Protein AF-X1MZG5-F1 (afdb_monomer_lite)

Foldseek 3Di:
DPLVCLLVCLLVVVDQEAEDEAQAAELQGWTKDFPSLQVNLVSCLVSVHAYYYDYDPVRYDDVHNHPVPPDFDWDDPCVVQDDPNHGPDDPPDDDTGGGIDIHHPVSHPDDDPPDPVVVPPD

Secondary structure (DSSP, 8-state):
--GGGHHHHHHTT--S-EEE--SEEETT--EEEETTHHHHHHHHHHTT--EEE---GGGEETT-SSGGGS--PBPPTHHHHEETTEE-S-TT-----BSEEEE-GGGS----TTSSGGGS--

Structure (mmCIF, N/CA/C/O backbone):
data_AF-X1MZG5-F1
#
_entry.id   AF-X1MZG5-F1
#
loop_
_atom_site.group_PDB
_atom_site.id
_atom_site.type_symbol
_atom_site.label_atom_id
_atom_site.label_alt_id
_atom_site.label_comp_id
_atom_site.label_asym_id
_atom_site.label_entity_id
_atom_site.label_seq_id
_atom_site.pdbx_PDB_ins_code
_atom_site.Cartn_x
_atom_site.Cartn_y
_atom_site.Cartn_z
_atom_site.occupancy
_atom_site.B_iso_or_equiv
_atom_site.auth_seq_id
_atom_site.auth_comp_id
_atom_site.auth_asym_id
_atom_site.auth_atom_id
_atom_site.pdbx_PDB_model_num
ATOM 1 N N . ILE A 1 1 ? -9.013 -12.569 -7.101 1.00 96.81 1 ILE A N 1
ATOM 2 C CA . ILE A 1 1 ? -9.368 -11.593 -8.162 1.00 96.81 1 ILE A CA 1
ATOM 3 C C . ILE A 1 1 ? -8.105 -10.832 -8.543 1.00 96.81 1 ILE A C 1
ATOM 5 O O . ILE A 1 1 ? -7.182 -10.855 -7.739 1.00 96.81 1 ILE A O 1
ATOM 9 N N . THR A 1 2 ? -8.013 -10.216 -9.723 1.00 98.31 2 THR A N 1
ATOM 10 C CA . THR A 1 2 ? -6.910 -9.270 -9.983 1.00 98.31 2 THR A CA 1
ATOM 11 C C . THR A 1 2 ? -7.179 -7.959 -9.247 1.00 98.31 2 THR A C 1
ATOM 13 O O . THR A 1 2 ? -8.335 -7.654 -8.947 1.00 98.31 2 THR A O 1
ATOM 16 N N . ASP A 1 3 ? -6.145 -7.161 -8.990 1.00 98.12 3 ASP A N 1
ATOM 17 C CA . ASP A 1 3 ? -6.280 -5.918 -8.215 1.00 98.12 3 ASP A CA 1
ATOM 18 C C . ASP A 1 3 ? -7.265 -4.934 -8.868 1.00 98.12 3 ASP A C 1
ATOM 20 O O . ASP A 1 3 ? -8.094 -4.319 -8.198 1.00 98.12 3 ASP A O 1
ATOM 24 N N . SER A 1 4 ? -7.271 -4.879 -10.204 1.00 98.06 4 SER A N 1
ATOM 25 C CA . SER A 1 4 ? -8.198 -4.060 -10.996 1.00 98.06 4 SER A CA 1
ATOM 26 C C . SER A 1 4 ? -9.675 -4.455 -10.860 1.00 98.06 4 SER A C 1
ATOM 28 O O . SER A 1 4 ? -10.552 -3.668 -11.212 1.00 98.06 4 SER A O 1
ATOM 30 N N . MET A 1 5 ? -9.980 -5.649 -10.342 1.00 98.69 5 MET A N 1
ATOM 31 C CA . MET A 1 5 ? -11.354 -6.109 -10.122 1.00 98.69 5 MET A CA 1
ATOM 32 C C . MET A 1 5 ? -11.901 -5.712 -8.748 1.00 98.69 5 MET A C 1
ATOM 34 O O . MET A 1 5 ? -13.106 -5.829 -8.538 1.00 98.69 5 MET A O 1
ATOM 38 N N . ALA A 1 6 ? -11.071 -5.242 -7.808 1.00 98.44 6 ALA A N 1
ATOM 39 C CA . ALA A 1 6 ? -11.528 -4.942 -6.448 1.00 98.44 6 ALA A CA 1
ATOM 40 C C . ALA A 1 6 ? -12.696 -3.938 -6.436 1.00 98.44 6 ALA A C 1
ATOM 42 O O . ALA A 1 6 ? -13.724 -4.185 -5.807 1.00 98.44 6 ALA A O 1
ATOM 43 N N . GLY A 1 7 ? -12.590 -2.855 -7.213 1.00 98.31 7 GLY A N 1
ATOM 44 C CA . GLY A 1 7 ? -13.653 -1.853 -7.337 1.00 98.31 7 GLY A CA 1
ATOM 45 C C . GLY A 1 7 ? -14.965 -2.403 -7.908 1.00 98.31 7 GLY A C 1
ATOM 46 O O . GLY A 1 7 ? -16.039 -1.977 -7.488 1.00 98.31 7 GLY A O 1
ATOM 47 N N . TYR A 1 8 ? -14.904 -3.390 -8.810 1.00 98.62 8 TYR A N 1
ATOM 48 C CA . TYR A 1 8 ? -16.095 -4.036 -9.372 1.00 98.62 8 TYR A CA 1
ATOM 49 C C . TYR A 1 8 ? -16.915 -4.766 -8.301 1.00 98.62 8 TYR A C 1
ATOM 51 O O . TYR A 1 8 ? -18.127 -4.591 -8.231 1.00 98.62 8 TYR A O 1
ATOM 59 N N . PHE A 1 9 ? -16.262 -5.550 -7.442 1.00 98.69 9 PHE A N 1
ATOM 60 C CA . PHE A 1 9 ? -16.955 -6.289 -6.383 1.00 98.69 9 PHE A CA 1
ATOM 61 C C . PHE A 1 9 ? -17.420 -5.370 -5.247 1.00 98.69 9 PHE A C 1
ATOM 63 O O . PHE A 1 9 ? -18.546 -5.509 -4.769 1.00 98.69 9 PHE A O 1
ATOM 70 N N . ILE A 1 10 ? -16.595 -4.388 -4.864 1.00 98.31 10 ILE A N 1
ATOM 71 C CA . ILE A 1 10 ? -16.945 -3.410 -3.823 1.00 98.31 10 ILE A CA 1
ATOM 72 C C . ILE A 1 10 ? -18.179 -2.592 -4.239 1.00 98.31 10 ILE A C 1
ATOM 74 O O . ILE A 1 10 ? -19.142 -2.514 -3.483 1.00 98.31 10 ILE A O 1
ATOM 78 N N . SER A 1 11 ? -18.199 -2.044 -5.458 1.00 98.12 11 SER A N 1
ATOM 79 C CA . SER A 1 11 ? -19.325 -1.221 -5.941 1.00 98.12 11 SER A CA 1
ATOM 80 C C . SER A 1 11 ? -20.643 -1.977 -6.111 1.00 98.12 11 SER A C 1
ATOM 82 O O . SER A 1 11 ? -21.711 -1.369 -6.133 1.00 98.12 11 SER A O 1
ATOM 84 N N . ARG A 1 12 ? -20.591 -3.308 -6.203 1.00 98.44 12 ARG A N 1
ATOM 85 C CA . ARG A 1 12 ? -21.777 -4.169 -6.277 1.00 98.44 12 ARG A CA 1
ATOM 86 C C . ARG A 1 12 ? -22.300 -4.604 -4.907 1.00 98.44 12 ARG A C 1
ATOM 88 O O . ARG A 1 12 ? -23.272 -5.350 -4.850 1.00 98.44 12 ARG A O 1
ATOM 95 N N . GLY A 1 13 ? -21.673 -4.151 -3.819 1.00 97.25 13 GLY A N 1
ATOM 96 C CA . GLY A 1 13 ? -22.023 -4.573 -2.463 1.00 97.25 13 GLY A CA 1
ATOM 97 C C . GLY A 1 13 ? -21.703 -6.045 -2.197 1.00 97.25 13 GLY A C 1
ATOM 98 O O . GLY A 1 13 ? -22.288 -6.645 -1.305 1.00 97.25 13 GLY A O 1
ATOM 99 N N . GLU A 1 14 ? -20.791 -6.639 -2.974 1.00 98.44 14 GLU A N 1
ATOM 100 C CA . GLU A 1 14 ? -20.345 -8.029 -2.796 1.00 98.44 14 GLU A CA 1
ATOM 101 C C . GLU A 1 14 ? -19.176 -8.132 -1.794 1.00 98.44 14 GLU A C 1
ATOM 103 O O . GLU A 1 14 ? -18.623 -9.210 -1.582 1.00 98.44 14 GLU A O 1
ATOM 108 N N . VAL A 1 15 ? -18.786 -7.007 -1.185 1.00 98.19 15 VAL A N 1
ATOM 109 C CA . VAL A 1 15 ? -17.732 -6.904 -0.173 1.00 98.19 15 VAL A CA 1
ATOM 110 C C . VAL A 1 15 ? -18.255 -6.097 1.010 1.00 98.19 15 VAL A C 1
ATOM 112 O O . VAL A 1 15 ? -18.602 -4.930 0.854 1.00 98.19 15 VAL A O 1
ATOM 115 N N . ASP A 1 16 ? -18.256 -6.698 2.200 1.00 97.44 16 ASP A N 1
ATOM 116 C CA . ASP A 1 16 ? -18.754 -6.047 3.419 1.00 97.44 16 ASP A CA 1
ATOM 117 C C . ASP A 1 16 ? -17.716 -5.141 4.096 1.00 97.44 16 ASP A C 1
ATOM 119 O O . ASP A 1 16 ? -18.074 -4.183 4.777 1.00 97.44 16 ASP A O 1
ATOM 123 N N . CYS A 1 17 ? -16.422 -5.455 3.967 1.00 96.69 17 CYS A N 1
ATOM 124 C CA . CYS A 1 17 ? -15.324 -4.659 4.518 1.00 96.69 17 CYS A CA 1
ATOM 125 C C . CYS A 1 17 ? -13.983 -4.993 3.851 1.00 96.69 17 CYS A C 1
ATOM 127 O O . CYS A 1 17 ? -13.822 -6.041 3.226 1.00 96.69 17 CYS A O 1
ATOM 129 N N . VAL A 1 18 ? -13.001 -4.110 4.035 1.00 97.50 18 VAL A N 1
ATOM 130 C CA . VAL A 1 18 ? -11.606 -4.316 3.634 1.00 97.50 18 VAL A CA 1
ATOM 131 C C . VAL A 1 18 ? -10.732 -4.401 4.882 1.00 97.50 18 VAL A C 1
ATOM 133 O O . VAL A 1 18 ? -10.806 -3.539 5.756 1.00 97.50 18 VAL A O 1
ATOM 136 N N . ILE A 1 19 ? -9.889 -5.431 4.966 1.00 97.50 19 ILE A N 1
ATOM 137 C CA . ILE A 1 19 ? -8.909 -5.608 6.043 1.00 97.50 19 ILE A CA 1
ATOM 138 C C . ILE A 1 19 ? -7.540 -5.827 5.405 1.00 97.50 19 ILE A C 1
ATOM 140 O O . ILE A 1 19 ? -7.383 -6.718 4.571 1.00 97.50 19 ILE A O 1
ATOM 144 N N . VAL A 1 20 ? -6.552 -5.034 5.812 1.00 97.88 20 VAL A N 1
ATOM 145 C CA . VAL A 1 20 ? -5.165 -5.128 5.340 1.00 97.88 20 VAL A CA 1
ATOM 146 C C . VAL A 1 20 ? -4.186 -5.209 6.510 1.00 97.88 20 VAL A C 1
ATOM 148 O O . VAL A 1 20 ? -4.533 -4.901 7.652 1.00 97.88 20 VAL A O 1
ATOM 151 N N . GLY A 1 21 ? -2.956 -5.630 6.218 1.00 97.00 21 GLY A N 1
ATOM 152 C CA . GLY A 1 21 ? -1.830 -5.515 7.142 1.00 97.00 21 GLY A CA 1
ATOM 153 C C . GLY A 1 21 ? -1.218 -4.111 7.160 1.00 97.00 21 GLY A C 1
ATOM 154 O O . GLY A 1 21 ? -1.772 -3.161 6.605 1.00 97.00 21 GLY A O 1
ATOM 155 N N . ALA A 1 22 ? -0.049 -4.003 7.786 1.00 97.62 22 ALA A N 1
ATOM 156 C CA . ALA A 1 22 ? 0.829 -2.846 7.672 1.00 97.62 22 ALA A CA 1
ATOM 157 C C . ALA A 1 22 ? 2.293 -3.273 7.789 1.00 97.62 22 ALA A C 1
ATOM 159 O O . ALA A 1 22 ? 2.627 -4.142 8.599 1.00 97.62 22 ALA A O 1
ATOM 160 N N . ASP A 1 23 ? 3.158 -2.591 7.047 1.00 98.00 23 ASP A N 1
ATOM 161 C CA . ASP A 1 23 ? 4.611 -2.704 7.168 1.00 98.00 23 ASP A CA 1
ATOM 162 C C . ASP A 1 23 ? 5.160 -1.678 8.165 1.00 98.00 23 ASP A C 1
ATOM 164 O O . ASP A 1 23 ? 6.088 -1.969 8.923 1.00 98.00 23 ASP A O 1
ATOM 168 N N . ARG A 1 24 ? 4.572 -0.473 8.200 1.00 98.19 24 ARG A N 1
ATOM 169 C CA . ARG A 1 24 ? 4.912 0.577 9.169 1.00 98.19 24 ARG A CA 1
ATOM 170 C C . ARG A 1 24 ? 3.756 1.545 9.373 1.00 98.19 24 ARG A C 1
ATOM 172 O O . ARG A 1 24 ? 3.115 1.949 8.409 1.00 98.19 24 ARG A O 1
ATOM 179 N N . ILE A 1 25 ? 3.531 1.973 10.612 1.00 98.00 25 ILE A N 1
ATOM 180 C CA . ILE A 1 25 ? 2.523 2.988 10.949 1.00 98.00 25 ILE A CA 1
ATOM 181 C C . ILE A 1 25 ? 3.219 4.159 11.645 1.00 98.00 25 ILE A C 1
ATOM 183 O O . ILE A 1 25 ? 3.850 3.960 12.679 1.00 98.00 25 ILE A O 1
ATOM 187 N N . ALA A 1 26 ? 3.121 5.368 11.090 1.00 98.12 26 ALA A N 1
ATOM 188 C CA . ALA A 1 26 ? 3.685 6.576 11.696 1.00 98.12 26 ALA A CA 1
ATOM 189 C C . ALA A 1 26 ? 2.844 7.064 12.892 1.00 98.12 26 ALA A C 1
ATOM 191 O O . ALA A 1 26 ? 1.692 6.662 13.070 1.00 98.12 26 ALA A O 1
ATOM 192 N N . ALA A 1 27 ? 3.384 7.985 13.695 1.00 96.94 27 ALA A N 1
ATOM 193 C CA . ALA A 1 27 ? 2.726 8.500 14.899 1.00 96.94 27 ALA A CA 1
ATOM 194 C C . ALA A 1 27 ? 1.354 9.153 14.638 1.00 96.94 27 ALA A C 1
ATOM 196 O O . ALA A 1 27 ? 0.476 9.112 15.500 1.00 96.94 27 ALA A O 1
ATOM 197 N N . ASN A 1 28 ? 1.142 9.742 13.456 1.00 95.69 28 ASN A N 1
ATOM 198 C CA . ASN A 1 28 ? -0.148 10.317 13.067 1.00 95.69 28 ASN A CA 1
ATOM 199 C C . ASN A 1 28 ? -1.175 9.273 12.579 1.00 95.69 28 ASN A C 1
ATOM 201 O O . ASN A 1 28 ? -2.334 9.632 12.381 1.00 95.69 28 ASN A O 1
ATOM 205 N N . GLY A 1 29 ? -0.780 8.007 12.409 1.00 95.38 29 GLY A N 1
ATOM 206 C CA . GLY A 1 29 ? -1.621 6.920 11.900 1.00 95.38 29 GLY A CA 1
ATOM 207 C C . GLY A 1 29 ? -1.534 6.683 10.388 1.00 95.38 29 GLY A C 1
ATOM 208 O O . GLY A 1 29 ? -2.228 5.795 9.881 1.00 95.38 29 GLY A O 1
ATOM 209 N N . ASP A 1 30 ? -0.700 7.432 9.660 1.00 97.69 30 ASP A N 1
ATOM 210 C CA . ASP A 1 30 ? -0.388 7.104 8.267 1.00 97.69 30 ASP A CA 1
ATOM 211 C C . ASP A 1 30 ? 0.231 5.707 8.211 1.00 97.69 30 ASP A C 1
ATOM 213 O O . ASP A 1 30 ? 1.193 5.407 8.922 1.00 97.69 30 ASP A O 1
ATOM 217 N N . THR A 1 31 ? -0.338 4.848 7.374 1.00 98.12 31 THR A N 1
ATOM 218 C CA . THR A 1 31 ? 0.073 3.450 7.262 1.00 98.12 31 THR A CA 1
ATOM 219 C C . THR A 1 31 ? 0.756 3.219 5.929 1.00 98.12 31 THR A C 1
ATOM 221 O O . THR A 1 31 ? 0.143 3.408 4.882 1.00 98.12 31 THR A O 1
ATOM 224 N N . ALA A 1 32 ? 2.007 2.775 5.977 1.00 98.44 32 ALA A N 1
ATOM 225 C CA . ALA A 1 32 ? 2.675 2.164 4.844 1.00 98.44 32 ALA A CA 1
ATOM 226 C C . ALA A 1 32 ? 2.332 0.672 4.784 1.00 98.44 32 ALA A C 1
ATOM 228 O O . ALA A 1 32 ? 2.502 -0.053 5.770 1.00 98.44 32 ALA A O 1
ATOM 229 N N . ASN A 1 33 ? 1.858 0.221 3.627 1.00 98.38 33 ASN A N 1
ATOM 230 C CA . ASN A 1 33 ? 1.579 -1.185 3.340 1.00 98.38 33 ASN A CA 1
ATOM 231 C C . ASN A 1 33 ? 1.801 -1.461 1.846 1.00 98.38 33 ASN A C 1
ATOM 233 O O . ASN A 1 33 ? 2.056 -0.535 1.072 1.00 98.38 33 ASN A O 1
ATOM 237 N N . LYS A 1 34 ? 1.744 -2.735 1.440 1.00 98.56 34 LYS A N 1
ATOM 238 C CA . LYS A 1 34 ? 1.909 -3.173 0.043 1.00 98.56 34 LYS A CA 1
ATOM 239 C C . LYS A 1 34 ? 1.148 -2.269 -0.943 1.00 98.56 34 LYS A C 1
ATOM 241 O O . LYS A 1 34 ? -0.014 -1.935 -0.700 1.00 98.56 34 LYS A O 1
ATOM 246 N N . ILE A 1 35 ? 1.812 -1.900 -2.044 1.00 98.62 35 ILE A N 1
ATOM 247 C CA . ILE A 1 35 ? 1.251 -1.060 -3.116 1.00 98.62 35 ILE A CA 1
ATOM 248 C C . ILE A 1 35 ? -0.141 -1.559 -3.546 1.00 98.62 35 ILE A C 1
ATOM 250 O O . ILE A 1 35 ? -0.355 -2.758 -3.708 1.00 98.62 35 ILE A O 1
ATOM 254 N N . GLY A 1 36 ? -1.092 -0.634 -3.681 1.00 98.31 36 GLY A N 1
ATOM 255 C CA . GLY A 1 36 ? -2.514 -0.900 -3.915 1.00 98.31 36 GLY 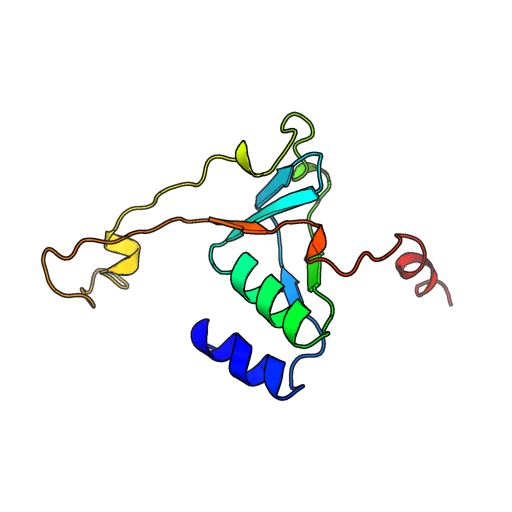A CA 1
ATOM 256 C C . GLY A 1 36 ? -3.389 -0.744 -2.664 1.00 98.31 36 GLY A C 1
ATOM 257 O O . GLY A 1 36 ? -4.611 -0.631 -2.783 1.00 98.31 36 GLY A O 1
ATOM 258 N N . THR A 1 37 ? -2.796 -0.671 -1.468 1.00 98.31 37 THR A N 1
ATOM 259 C CA . THR A 1 37 ? -3.542 -0.492 -0.212 1.00 98.31 37 THR A CA 1
ATOM 260 C C . THR A 1 37 ? -4.282 0.840 -0.179 1.00 98.31 37 THR A C 1
ATOM 262 O O . THR A 1 37 ? -5.473 0.867 0.139 1.00 98.31 37 THR A O 1
ATOM 265 N N . TYR A 1 38 ? -3.624 1.930 -0.578 1.00 98.19 38 TYR A N 1
ATOM 266 C CA . TYR A 1 38 ? -4.264 3.240 -0.681 1.00 98.19 38 TYR A CA 1
ATOM 267 C C . TYR A 1 38 ? -5.449 3.220 -1.654 1.00 98.19 38 TYR A C 1
ATOM 269 O O . TYR A 1 38 ? -6.513 3.762 -1.352 1.00 98.19 38 TYR A O 1
ATOM 277 N N . THR A 1 39 ? -5.312 2.537 -2.796 1.00 98.12 39 THR A N 1
ATOM 278 C CA . THR A 1 39 ? -6.402 2.377 -3.770 1.00 98.12 39 THR A CA 1
ATOM 279 C C . THR A 1 39 ? -7.599 1.654 -3.158 1.00 98.12 39 THR A C 1
ATOM 281 O O . THR A 1 39 ? -8.729 2.121 -3.302 1.00 98.12 39 THR A O 1
ATOM 284 N N . LEU A 1 40 ? -7.373 0.558 -2.427 1.00 98.19 40 LEU A N 1
ATOM 285 C CA . LEU A 1 40 ? -8.441 -0.152 -1.718 1.00 98.19 40 LEU A CA 1
ATOM 286 C C . LEU A 1 40 ? -9.103 0.723 -0.649 1.00 98.19 40 LEU A C 1
ATOM 288 O O . LEU A 1 40 ? -10.323 0.683 -0.506 1.00 98.19 40 LEU A O 1
ATOM 292 N N . ALA A 1 41 ? -8.328 1.537 0.068 1.00 97.44 41 ALA A N 1
ATOM 293 C CA . ALA A 1 41 ? -8.853 2.457 1.071 1.00 97.44 41 ALA A CA 1
ATOM 294 C C . ALA A 1 41 ? -9.768 3.521 0.444 1.00 97.44 41 ALA A C 1
ATOM 296 O O . ALA A 1 41 ? -10.859 3.783 0.953 1.00 97.44 41 ALA A O 1
ATOM 297 N N . VAL A 1 42 ? -9.363 4.095 -0.693 1.00 97.25 42 VAL A N 1
ATOM 298 C CA . VAL A 1 42 ? -10.187 5.045 -1.457 1.00 97.25 42 VAL A CA 1
ATOM 299 C C . VAL A 1 42 ? -11.476 4.381 -1.944 1.00 97.25 42 VAL A C 1
ATOM 301 O O . VAL A 1 42 ? -12.552 4.939 -1.744 1.00 97.25 42 VAL A O 1
ATOM 304 N N . LEU A 1 43 ? -11.392 3.176 -2.518 1.00 97.44 43 LEU A N 1
ATOM 305 C CA . LEU A 1 43 ? -12.567 2.433 -2.987 1.00 97.44 43 LEU A CA 1
ATOM 306 C C . LEU A 1 43 ? -13.529 2.089 -1.844 1.00 97.44 43 LEU A C 1
ATOM 308 O O . LEU A 1 43 ? -14.740 2.233 -2.006 1.00 97.44 43 LEU A O 1
ATOM 312 N N . ALA A 1 44 ? -13.005 1.663 -0.694 1.00 96.44 44 ALA A N 1
ATOM 313 C CA . ALA A 1 44 ? -13.807 1.351 0.483 1.00 96.44 44 ALA A CA 1
ATOM 314 C C . ALA A 1 44 ? -14.568 2.586 0.981 1.00 96.44 44 ALA A C 1
ATOM 316 O O . ALA A 1 44 ? -15.781 2.527 1.178 1.00 96.44 44 ALA A O 1
ATOM 317 N N . LYS A 1 45 ? -13.870 3.723 1.100 1.00 95.88 45 LYS A N 1
ATOM 318 C CA . LYS A 1 45 ? -14.465 5.000 1.507 1.00 95.88 45 LYS A CA 1
ATOM 319 C C . LYS A 1 45 ? -15.544 5.473 0.535 1.00 95.88 45 LYS A C 1
ATOM 321 O O . LYS A 1 45 ? -16.608 5.885 0.986 1.00 95.88 45 LYS A O 1
ATOM 326 N N . GLU A 1 46 ? -15.280 5.403 -0.767 1.00 96.38 46 GLU A N 1
ATOM 327 C CA . GLU A 1 46 ? -16.228 5.833 -1.803 1.00 96.38 46 GLU A CA 1
ATOM 328 C C . GLU A 1 46 ? -17.521 5.008 -1.779 1.00 96.38 46 GLU A C 1
ATOM 330 O O . GLU A 1 46 ? -18.606 5.538 -1.989 1.00 96.38 46 GLU A O 1
ATOM 335 N N . ASN A 1 47 ? -17.422 3.716 -1.460 1.00 96.44 47 ASN A N 1
ATOM 336 C CA . ASN A 1 47 ? -18.571 2.809 -1.410 1.00 96.44 47 ASN A CA 1
ATOM 337 C C . ASN A 1 47 ? -19.137 2.627 0.009 1.00 96.44 47 ASN A C 1
ATOM 339 O O . ASN A 1 47 ? -20.005 1.784 0.223 1.00 96.44 47 ASN A O 1
ATOM 343 N N . GLY A 1 48 ? -18.661 3.410 0.983 1.00 94.94 48 GLY A N 1
ATOM 344 C CA . GLY A 1 48 ? -19.184 3.420 2.349 1.00 94.94 48 GLY A CA 1
ATOM 345 C C . GLY A 1 48 ? -18.983 2.119 3.132 1.00 94.94 48 GLY A C 1
ATOM 346 O O . GLY A 1 48 ? -19.743 1.869 4.068 1.00 94.94 48 GLY A O 1
ATOM 347 N N . ILE A 1 49 ? -17.988 1.298 2.774 1.00 95.56 49 ILE A N 1
ATOM 348 C CA . ILE A 1 49 ? -17.666 0.068 3.510 1.00 95.56 49 ILE A CA 1
ATOM 349 C C . ILE A 1 49 ? -16.482 0.283 4.467 1.00 95.56 49 ILE A C 1
ATOM 351 O O . ILE A 1 49 ? -15.556 1.041 4.159 1.00 95.56 49 ILE A O 1
ATOM 355 N N . PRO A 1 50 ? -16.455 -0.386 5.634 1.00 95.94 50 PRO A N 1
ATOM 356 C CA . PRO A 1 50 ? -15.355 -0.262 6.580 1.00 95.94 50 PRO A CA 1
ATOM 357 C C . PRO A 1 50 ? -14.002 -0.690 5.999 1.00 95.94 50 PRO A C 1
ATOM 359 O O . PRO A 1 50 ? -13.891 -1.740 5.364 1.00 95.94 50 PRO A O 1
ATOM 362 N N . PHE A 1 51 ? -12.961 0.089 6.299 1.00 96.19 51 PHE A N 1
ATOM 363 C CA . PHE A 1 51 ? -11.563 -0.231 6.010 1.00 96.19 51 PHE A CA 1
ATOM 364 C C . PHE A 1 51 ? -10.767 -0.333 7.314 1.00 96.19 51 PHE A C 1
ATOM 366 O O . PHE A 1 51 ? -10.771 0.608 8.116 1.00 96.19 51 PHE A O 1
ATOM 373 N N . TYR A 1 52 ? -10.067 -1.450 7.505 1.00 96.06 52 TYR A N 1
ATOM 374 C CA . TYR A 1 52 ? -9.300 -1.756 8.709 1.00 96.06 52 TYR A CA 1
ATOM 375 C C . TYR A 1 52 ? -7.837 -2.062 8.401 1.00 96.06 52 TYR A C 1
ATOM 377 O O . TYR A 1 52 ? -7.524 -2.837 7.500 1.00 96.06 52 TYR A O 1
ATOM 385 N N . VAL A 1 53 ? -6.957 -1.527 9.245 1.00 96.31 53 VAL A N 1
ATOM 386 C CA . VAL A 1 53 ? -5.543 -1.903 9.315 1.00 96.31 53 VAL A CA 1
ATOM 387 C C . VAL A 1 53 ? -5.345 -2.786 10.544 1.00 96.31 53 VAL A C 1
ATOM 389 O O . VAL A 1 53 ? -5.603 -2.354 11.669 1.00 96.31 53 VAL A O 1
ATOM 392 N N . ALA A 1 54 ? -4.893 -4.020 10.338 1.00 96.06 54 ALA A N 1
ATOM 393 C CA . ALA A 1 54 ? -4.574 -4.969 11.396 1.00 96.06 54 ALA A CA 1
ATOM 394 C C . ALA A 1 54 ? -3.054 -5.165 11.476 1.00 96.06 54 ALA A C 1
ATOM 396 O O . ALA A 1 54 ? -2.449 -5.768 10.593 1.00 96.06 54 ALA A O 1
ATOM 397 N N . ALA A 1 55 ? -2.433 -4.664 12.544 1.00 95.31 55 ALA A N 1
ATOM 398 C CA . ALA A 1 55 ? -0.987 -4.736 12.735 1.00 95.31 55 ALA A CA 1
ATOM 399 C C . ALA A 1 55 ? -0.618 -4.873 14.222 1.00 95.31 55 ALA A C 1
ATOM 401 O O . ALA A 1 55 ? -1.345 -4.360 15.080 1.00 95.31 55 ALA A O 1
ATOM 402 N N . PRO A 1 56 ? 0.497 -5.549 14.560 1.00 95.50 56 PRO A N 1
ATOM 403 C CA . PRO A 1 56 ? 1.006 -5.565 15.925 1.00 95.50 56 PRO A CA 1
ATOM 404 C C . PRO A 1 56 ? 1.520 -4.176 16.327 1.00 95.50 56 PRO A C 1
ATOM 406 O O . PRO A 1 56 ? 1.950 -3.382 15.491 1.00 95.50 56 PRO A O 1
ATOM 409 N N . THR A 1 57 ? 1.546 -3.885 17.628 1.00 95.38 57 THR A N 1
ATOM 410 C CA . THR A 1 57 ? 2.049 -2.597 18.147 1.00 95.38 57 THR A CA 1
ATOM 411 C C . THR A 1 57 ? 3.508 -2.334 17.778 1.00 95.38 57 THR A C 1
ATOM 413 O O . THR A 1 57 ? 3.907 -1.183 17.664 1.00 95.38 57 THR A O 1
ATOM 416 N N . THR A 1 58 ? 4.290 -3.387 17.532 1.00 96.81 58 THR A N 1
ATOM 417 C CA . THR A 1 58 ? 5.679 -3.308 17.058 1.00 96.81 58 THR A CA 1
ATOM 418 C C . THR A 1 58 ? 5.818 -2.720 15.653 1.00 96.81 58 THR A C 1
ATOM 420 O O . THR A 1 58 ? 6.908 -2.300 15.289 1.00 96.81 58 THR A O 1
ATOM 423 N N . THR A 1 59 ? 4.742 -2.688 14.862 1.00 97.25 59 THR A N 1
ATOM 424 C CA . THR A 1 59 ? 4.707 -2.050 13.534 1.00 97.25 59 THR A CA 1
ATOM 425 C C . THR A 1 59 ? 4.560 -0.524 13.630 1.00 97.25 59 THR A C 1
ATOM 427 O O . THR A 1 59 ? 4.771 0.188 12.646 1.00 97.25 59 THR A O 1
ATOM 430 N N . ILE A 1 60 ? 4.199 0.003 14.806 1.00 97.44 60 ILE A N 1
ATOM 431 C CA . ILE A 1 60 ? 4.038 1.440 15.030 1.00 97.44 60 ILE A CA 1
ATOM 432 C C . ILE A 1 60 ? 5.409 2.067 15.295 1.00 97.44 60 ILE A C 1
ATOM 434 O O . ILE A 1 60 ? 6.072 1.762 16.285 1.00 97.44 60 ILE A O 1
ATOM 438 N N . ASP A 1 61 ? 5.801 2.992 14.426 1.00 97.44 61 ASP A N 1
ATOM 439 C CA . ASP A 1 61 ? 7.028 3.769 14.518 1.00 97.44 61 ASP A CA 1
ATOM 440 C C . ASP A 1 61 ? 6.702 5.191 14.990 1.00 97.44 61 ASP A C 1
ATOM 442 O O . ASP A 1 61 ? 6.406 6.096 14.207 1.00 97.44 61 ASP A O 1
ATOM 446 N N . LEU A 1 62 ? 6.751 5.387 16.310 1.00 96.81 62 LEU A N 1
ATOM 447 C CA . LEU A 1 62 ? 6.472 6.680 16.942 1.00 96.81 62 LEU A CA 1
ATOM 448 C C . LEU A 1 62 ? 7.575 7.726 16.706 1.00 96.81 62 LEU A C 1
ATOM 450 O O . LEU A 1 62 ? 7.401 8.881 17.092 1.00 96.81 62 LEU A O 1
ATOM 454 N N . THR A 1 63 ? 8.704 7.346 16.098 1.00 98.12 63 THR A N 1
ATOM 455 C CA . THR A 1 63 ? 9.779 8.293 15.764 1.00 98.12 63 THR A CA 1
ATOM 456 C C . THR A 1 63 ? 9.473 9.091 14.496 1.00 98.12 63 THR A C 1
ATOM 458 O O . THR A 1 63 ? 10.034 10.169 14.293 1.00 98.12 63 THR A O 1
ATOM 461 N N . LEU A 1 64 ? 8.544 8.599 13.669 1.00 97.81 64 LEU A N 1
ATOM 462 C CA . LEU A 1 64 ? 8.074 9.261 12.458 1.00 97.81 64 LEU A CA 1
ATOM 463 C C . LEU A 1 64 ? 6.787 10.029 12.759 1.00 97.81 64 LEU A C 1
ATOM 465 O O . LEU A 1 64 ? 5.778 9.453 13.161 1.00 97.81 64 LEU A O 1
ATOM 469 N N . ALA A 1 65 ? 6.801 11.338 12.528 1.00 97.38 65 ALA A N 1
ATOM 470 C CA . ALA A 1 65 ? 5.641 12.200 12.719 1.00 97.38 65 ALA A CA 1
ATOM 471 C C . ALA A 1 65 ? 4.541 11.946 11.675 1.00 97.38 65 ALA A C 1
ATOM 473 O O . ALA A 1 65 ? 3.365 12.142 11.975 1.00 97.38 65 ALA A O 1
ATOM 474 N N . SER A 1 66 ? 4.905 11.527 10.457 1.00 97.88 66 SER A N 1
ATOM 475 C CA . SER A 1 66 ? 3.949 11.243 9.379 1.00 97.88 66 SER A CA 1
ATOM 476 C C . SER A 1 66 ? 4.465 10.218 8.372 1.00 97.88 66 SER A C 1
ATOM 478 O O . SER A 1 66 ? 5.666 9.947 8.300 1.00 97.88 66 SER A O 1
ATOM 480 N N . GLY A 1 67 ? 3.559 9.701 7.540 1.00 96.88 67 GLY A N 1
ATOM 481 C CA . GLY A 1 67 ? 3.868 8.769 6.458 1.00 96.88 67 GLY A CA 1
ATOM 482 C C . GLY A 1 67 ? 4.792 9.352 5.390 1.00 96.88 67 GLY A C 1
ATOM 483 O O . GLY A 1 67 ? 5.506 8.603 4.737 1.00 96.88 67 GLY A O 1
ATOM 484 N N . ALA A 1 68 ? 4.873 10.683 5.270 1.00 97.38 68 ALA A N 1
ATOM 485 C CA . ALA A 1 68 ? 5.811 11.356 4.368 1.00 97.38 68 ALA A CA 1
ATOM 486 C C . ALA A 1 68 ? 7.290 11.082 4.704 1.00 97.38 68 ALA A C 1
ATOM 488 O O . ALA A 1 68 ? 8.163 11.296 3.868 1.00 97.38 68 ALA A O 1
ATOM 489 N N . GLN A 1 69 ? 7.579 10.627 5.926 1.00 98.19 69 GLN A N 1
ATOM 490 C CA . GLN A 1 69 ? 8.928 10.263 6.361 1.00 98.19 69 GLN A CA 1
ATOM 491 C C . GLN A 1 69 ? 9.226 8.768 6.187 1.00 98.19 69 GLN A C 1
ATOM 493 O O . GLN A 1 69 ? 10.354 8.348 6.438 1.00 98.19 69 GLN A O 1
ATOM 498 N N . ILE A 1 70 ? 8.240 7.959 5.783 1.00 97.69 70 ILE A N 1
ATOM 499 C CA . ILE A 1 70 ? 8.443 6.534 5.524 1.00 97.69 70 ILE A CA 1
ATOM 500 C C . ILE A 1 70 ? 9.065 6.391 4.126 1.00 97.69 70 ILE A C 1
ATOM 502 O O . ILE A 1 70 ? 8.427 6.760 3.138 1.00 97.69 70 ILE A O 1
ATOM 506 N N . PRO A 1 71 ? 10.298 5.864 4.002 1.00 96.69 71 PRO A N 1
ATOM 507 C CA . PRO A 1 71 ? 10.906 5.646 2.698 1.00 96.69 71 PRO A CA 1
ATOM 508 C C . PRO A 1 71 ? 10.168 4.533 1.949 1.00 96.69 71 PRO A C 1
ATOM 510 O O . PRO A 1 71 ? 9.964 3.443 2.484 1.00 96.69 71 PRO A O 1
ATOM 513 N N . ILE A 1 72 ? 9.800 4.797 0.695 1.00 97.69 72 ILE A N 1
ATOM 514 C CA . ILE A 1 72 ? 9.164 3.806 -0.175 1.00 97.69 72 ILE A CA 1
ATOM 515 C C . ILE A 1 72 ? 10.242 3.063 -0.959 1.00 97.69 72 ILE A C 1
ATOM 517 O O . ILE A 1 72 ? 10.933 3.654 -1.791 1.00 97.69 72 ILE A O 1
ATOM 521 N N . GLU A 1 73 ? 10.369 1.762 -0.692 1.00 97.81 73 GLU A N 1
ATOM 522 C CA . GLU A 1 73 ? 11.242 0.861 -1.446 1.00 97.81 73 GLU A CA 1
ATOM 523 C C . GLU A 1 73 ? 10.866 0.894 -2.935 1.00 97.81 73 GLU A C 1
ATOM 525 O O . GLU A 1 73 ? 9.719 0.637 -3.305 1.00 97.81 73 GLU A O 1
ATOM 530 N N . GLN A 1 74 ? 11.847 1.208 -3.782 1.00 98.00 74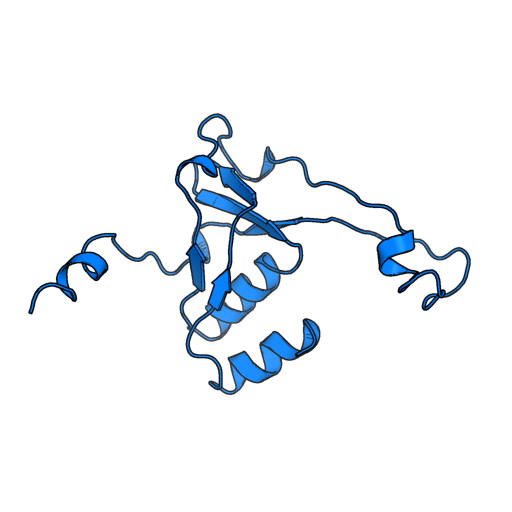 GLN A N 1
ATOM 531 C CA . GLN A 1 74 ? 11.761 1.027 -5.229 1.00 98.00 74 GLN A CA 1
ATOM 532 C C . GLN A 1 74 ? 12.420 -0.304 -5.569 1.00 98.00 74 GLN A C 1
ATOM 534 O O . GLN A 1 74 ? 13.592 -0.512 -5.248 1.00 98.00 74 GLN A O 1
ATOM 539 N N . ARG A 1 75 ? 11.661 -1.209 -6.180 1.00 97.94 75 ARG A N 1
ATOM 540 C CA . ARG A 1 75 ? 12.127 -2.552 -6.526 1.00 97.94 75 ARG A CA 1
ATOM 541 C C . ARG A 1 75 ? 12.546 -2.625 -7.986 1.00 97.94 75 ARG A C 1
ATOM 543 O O . ARG A 1 75 ? 12.347 -1.694 -8.766 1.00 97.94 75 ARG A O 1
ATOM 550 N N . SER A 1 76 ? 13.176 -3.739 -8.336 1.00 97.62 76 SER A N 1
ATOM 551 C CA . SER A 1 76 ? 13.701 -3.970 -9.678 1.00 97.62 76 SER A CA 1
ATOM 552 C C . SER A 1 76 ? 12.561 -3.918 -10.722 1.00 97.62 76 SER A C 1
ATOM 554 O O . SER A 1 76 ? 11.487 -4.481 -10.482 1.00 97.62 76 SER A O 1
ATOM 556 N N . PRO A 1 77 ? 12.748 -3.233 -11.868 1.00 97.62 77 PRO A N 1
ATOM 557 C CA . PRO A 1 77 ? 11.772 -3.198 -12.965 1.00 97.62 77 PRO A CA 1
ATOM 558 C C . PRO A 1 77 ? 11.393 -4.581 -13.510 1.00 97.62 77 PRO A C 1
ATOM 560 O O . PRO A 1 77 ? 10.296 -4.771 -14.041 1.00 97.62 77 PRO A O 1
ATOM 563 N N . GLU A 1 78 ? 12.287 -5.560 -13.374 1.00 97.56 78 GLU A N 1
ATOM 564 C CA . GLU A 1 78 ? 12.088 -6.938 -13.811 1.00 97.56 78 GLU A CA 1
ATOM 565 C C . GLU A 1 78 ? 10.888 -7.605 -13.131 1.00 97.56 78 GLU A C 1
ATOM 567 O O . GLU A 1 78 ? 10.229 -8.423 -13.760 1.00 97.56 78 GLU A O 1
ATOM 572 N N . GLU A 1 79 ? 10.530 -7.223 -11.901 1.00 97.94 79 GLU A N 1
ATOM 573 C CA . GLU A 1 79 ? 9.358 -7.786 -11.208 1.00 97.94 79 GLU A CA 1
ATOM 574 C C . GLU A 1 79 ? 8.015 -7.390 -11.844 1.00 97.94 79 GLU A C 1
ATOM 576 O O . GLU A 1 79 ? 7.003 -8.045 -11.603 1.00 97.94 79 GLU A O 1
ATOM 581 N N . VAL A 1 80 ? 7.998 -6.324 -12.649 1.00 98.12 80 VAL A N 1
ATOM 582 C CA . VAL A 1 80 ? 6.815 -5.877 -13.400 1.00 98.12 80 VAL A CA 1
ATOM 583 C C . VAL A 1 80 ? 6.879 -6.367 -14.842 1.00 98.12 80 VAL A C 1
ATOM 585 O O . VAL A 1 80 ? 5.864 -6.758 -15.415 1.00 98.12 80 VAL A O 1
ATOM 588 N N . THR A 1 81 ? 8.065 -6.335 -15.453 1.00 98.56 81 THR A N 1
ATOM 589 C CA . THR A 1 81 ? 8.237 -6.713 -16.863 1.00 98.56 81 THR A CA 1
ATOM 590 C C . THR A 1 81 ? 8.330 -8.221 -17.075 1.00 98.56 81 THR A C 1
ATOM 592 O O . THR A 1 81 ? 8.145 -8.666 -18.207 1.00 98.56 81 THR A O 1
ATOM 595 N N . HIS A 1 82 ? 8.588 -9.008 -16.023 1.00 98.38 82 HIS A N 1
ATOM 596 C CA . HIS A 1 82 ? 8.741 -10.459 -16.090 1.00 98.38 82 HIS A CA 1
ATOM 597 C C . HIS A 1 82 ? 7.921 -11.189 -15.025 1.00 98.38 82 HIS A C 1
ATOM 599 O O . HIS A 1 82 ? 7.794 -10.756 -13.883 1.00 98.38 82 HIS A O 1
ATOM 605 N N . ILE A 1 83 ? 7.452 -12.385 -15.380 1.00 97.81 83 ILE A N 1
ATOM 606 C CA . ILE A 1 83 ? 6.870 -13.349 -14.443 1.00 97.81 83 ILE A CA 1
ATOM 607 C C . ILE A 1 83 ? 7.645 -14.655 -14.582 1.00 97.81 83 ILE A C 1
ATOM 609 O O . ILE A 1 83 ? 7.730 -15.216 -15.670 1.00 97.81 83 ILE A O 1
ATOM 613 N N . GLN A 1 84 ? 8.231 -15.140 -13.482 1.00 96.81 84 GLN A N 1
ATOM 614 C CA . GLN A 1 84 ? 9.039 -16.372 -13.463 1.00 96.81 84 GLN A CA 1
ATOM 615 C C . GLN A 1 84 ? 10.146 -16.393 -14.540 1.00 96.81 84 GLN A C 1
ATOM 617 O O . GLN A 1 84 ? 10.419 -17.421 -15.154 1.00 96.81 84 GLN A O 1
ATOM 622 N N . GLY A 1 85 ? 10.776 -15.238 -14.780 1.00 96.31 85 GLY A N 1
ATOM 623 C CA . GLY A 1 85 ? 11.833 -15.074 -15.784 1.00 96.31 85 GLY A CA 1
ATOM 624 C C . GLY A 1 85 ? 11.341 -14.953 -17.230 1.00 96.31 85 GLY A C 1
ATOM 625 O O . GLY A 1 85 ? 12.161 -14.786 -18.127 1.00 96.31 85 GLY A O 1
ATOM 626 N N . VAL A 1 86 ? 10.029 -15.001 -17.477 1.00 98.12 86 VAL A N 1
ATOM 627 C CA . VAL A 1 86 ? 9.436 -14.814 -18.807 1.00 98.12 86 VAL A CA 1
ATOM 628 C C . VAL A 1 86 ? 8.979 -13.367 -18.961 1.00 98.12 86 VAL A C 1
ATOM 630 O O . VAL A 1 86 ? 8.180 -12.887 -18.158 1.00 98.12 86 VAL A O 1
ATOM 633 N N . ALA A 1 87 ? 9.479 -12.679 -19.990 1.00 98.19 87 ALA A N 1
ATOM 634 C CA . ALA A 1 87 ? 9.090 -11.307 -20.300 1.00 98.19 87 ALA A CA 1
ATOM 635 C C . ALA A 1 87 ? 7.612 -11.225 -20.718 1.00 98.19 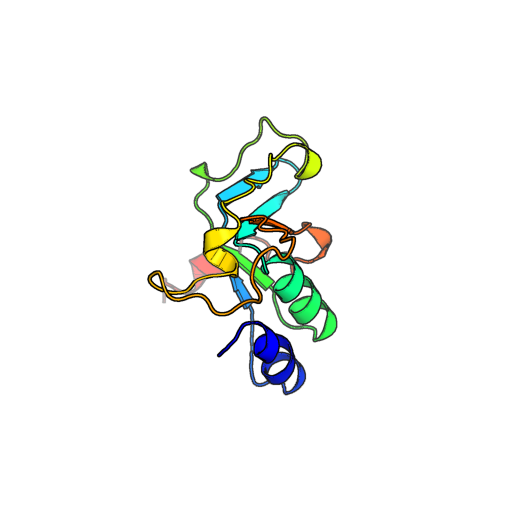87 ALA A C 1
ATOM 637 O O . ALA A 1 87 ? 7.146 -12.001 -21.554 1.00 98.19 87 ALA A O 1
ATOM 638 N N . ILE A 1 88 ? 6.888 -10.265 -20.143 1.00 98.38 88 ILE A N 1
ATOM 639 C CA . ILE A 1 88 ? 5.473 -9.971 -20.426 1.00 98.38 88 ILE A CA 1
ATOM 640 C C . ILE A 1 88 ? 5.243 -8.532 -20.912 1.00 98.38 88 ILE A C 1
ATOM 642 O O . ILE A 1 88 ? 4.146 -8.207 -21.364 1.00 98.38 88 ILE A O 1
ATOM 646 N N . ALA A 1 89 ? 6.264 -7.677 -20.832 1.00 98.12 89 ALA A N 1
ATOM 647 C CA . ALA A 1 89 ? 6.248 -6.301 -21.319 1.00 98.12 89 ALA A CA 1
ATOM 648 C C . ALA A 1 89 ? 7.215 -6.126 -22.511 1.00 98.12 89 ALA A C 1
ATOM 650 O O . ALA A 1 89 ? 8.133 -6.935 -22.667 1.00 98.12 89 ALA A O 1
ATOM 651 N N . PRO A 1 90 ? 7.036 -5.089 -23.354 1.00 98.12 90 PRO A N 1
ATOM 652 C CA . PRO A 1 90 ? 7.982 -4.767 -24.422 1.00 98.12 90 PRO A CA 1
ATOM 653 C C . PRO A 1 90 ? 9.409 -4.535 -23.906 1.00 98.12 90 PRO A C 1
ATOM 655 O O . PRO A 1 90 ? 9.608 -3.999 -22.816 1.00 98.12 90 PRO A O 1
ATOM 658 N N . GLU A 1 91 ? 10.403 -4.899 -24.714 1.00 96.81 91 GLU A N 1
ATOM 659 C CA . GLU A 1 91 ? 11.816 -4.684 -24.392 1.00 96.81 91 GLU A CA 1
ATOM 660 C C . GLU A 1 91 ? 12.151 -3.185 -24.294 1.00 96.81 91 GLU A C 1
ATOM 662 O O . GLU A 1 91 ? 11.707 -2.383 -25.117 1.00 96.81 91 GLU A O 1
ATOM 667 N N . GLY A 1 92 ? 12.943 -2.810 -23.283 1.00 95.69 92 GLY A N 1
ATOM 668 C CA . GLY A 1 92 ? 13.429 -1.440 -23.088 1.00 95.69 92 GLY A CA 1
ATOM 669 C C . GLY A 1 92 ? 12.400 -0.439 -22.549 1.00 95.69 92 GLY A C 1
ATOM 670 O O . GLY A 1 92 ? 12.675 0.757 -22.570 1.00 95.69 92 GLY A O 1
ATOM 671 N N . ILE A 1 93 ? 11.227 -0.892 -22.089 1.00 97.56 93 ILE A N 1
ATOM 672 C CA . ILE A 1 93 ? 10.210 -0.004 -21.512 1.00 97.56 93 ILE A CA 1
ATOM 673 C C . ILE A 1 93 ? 10.606 0.486 -20.111 1.00 97.56 93 ILE A C 1
ATOM 675 O O . ILE A 1 93 ? 11.066 -0.293 -19.273 1.00 97.56 93 ILE A O 1
ATOM 679 N N . ASP A 1 94 ? 10.370 1.769 -19.842 1.00 97.50 94 ASP A N 1
ATOM 680 C CA . ASP A 1 94 ? 10.513 2.340 -18.502 1.00 97.50 94 ASP A CA 1
ATOM 681 C C . ASP A 1 94 ? 9.371 1.888 -17.583 1.00 97.50 94 ASP A C 1
ATOM 683 O O . ASP A 1 94 ? 8.205 1.827 -17.983 1.00 97.50 94 ASP A O 1
ATOM 687 N N . VAL A 1 95 ? 9.697 1.608 -16.319 1.00 97.44 95 VAL A N 1
ATOM 688 C CA . VAL A 1 95 ? 8.747 1.100 -15.323 1.00 97.44 95 VAL A CA 1
ATOM 689 C C . VAL A 1 95 ? 8.952 1.776 -13.974 1.00 97.44 95 VAL A C 1
ATOM 691 O O . VAL A 1 95 ? 10.078 1.974 -13.525 1.00 97.44 95 VAL A O 1
ATOM 694 N N . ALA A 1 96 ? 7.843 2.059 -13.289 1.00 97.88 96 ALA A N 1
ATOM 695 C CA . ALA A 1 96 ? 7.831 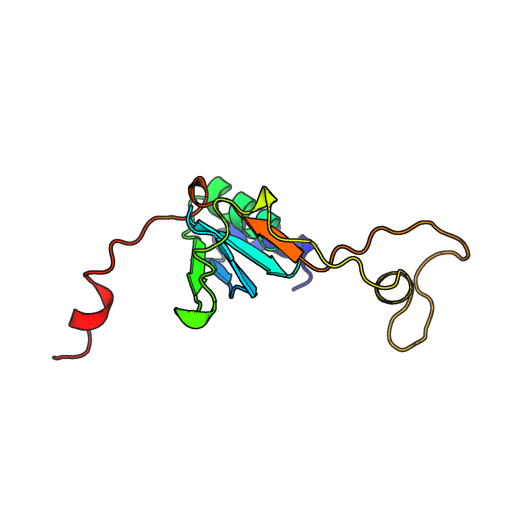2.370 -11.866 1.00 97.88 96 ALA A CA 1
ATOM 696 C C . ALA A 1 96 ? 7.437 1.121 -11.064 1.00 97.88 96 ALA A C 1
ATOM 698 O O . ALA A 1 96 ? 6.428 0.488 -11.373 1.00 97.88 96 ALA A O 1
ATOM 699 N N . ASN A 1 97 ? 8.207 0.788 -10.025 1.00 98.25 97 ASN A N 1
ATOM 700 C CA . ASN A 1 97 ? 7.916 -0.345 -9.142 1.00 98.25 97 ASN A CA 1
ATOM 701 C C . ASN A 1 97 ? 8.059 0.032 -7.650 1.00 98.25 97 ASN A C 1
ATOM 703 O O . ASN A 1 97 ? 8.961 -0.460 -6.961 1.00 98.25 97 ASN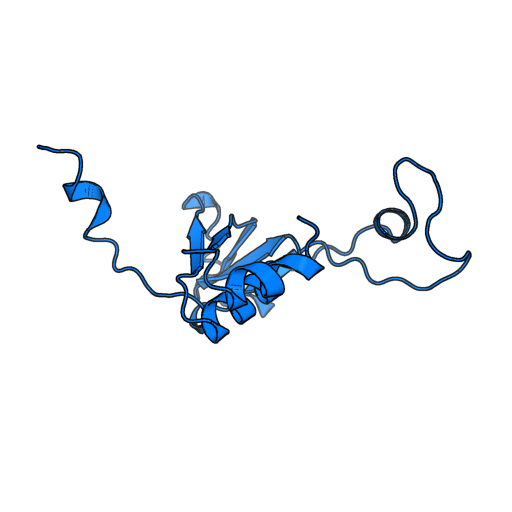 A O 1
ATOM 707 N N . PRO A 1 98 ? 7.205 0.938 -7.132 1.00 98.38 98 PRO A N 1
ATOM 708 C CA . PRO A 1 98 ? 7.114 1.179 -5.699 1.00 98.38 98 PRO A CA 1
ATOM 709 C C . PRO A 1 98 ? 6.512 -0.047 -5.003 1.00 98.38 98 PRO A C 1
ATOM 711 O O . PRO A 1 98 ? 5.427 -0.508 -5.350 1.00 98.38 98 PRO A O 1
ATOM 714 N N . ALA A 1 99 ? 7.181 -0.557 -3.973 1.00 98.38 99 ALA A N 1
ATOM 715 C CA . ALA A 1 99 ? 6.726 -1.749 -3.258 1.00 98.38 99 ALA A CA 1
ATOM 716 C C . ALA A 1 99 ? 5.583 -1.481 -2.264 1.00 98.38 99 ALA A C 1
ATOM 718 O O . ALA A 1 99 ? 4.931 -2.429 -1.810 1.00 98.38 99 ALA A O 1
ATOM 719 N N . PHE A 1 100 ? 5.377 -0.214 -1.898 1.00 98.62 100 PHE A N 1
ATOM 720 C CA . PHE A 1 100 ? 4.451 0.237 -0.861 1.00 98.62 100 PHE A CA 1
ATOM 721 C C . PHE A 1 100 ? 3.785 1.558 -1.262 1.00 98.62 100 PHE A C 1
ATOM 723 O O . PHE A 1 100 ? 4.339 2.325 -2.051 1.00 98.62 100 PHE A O 1
ATOM 730 N N . ASP A 1 101 ? 2.627 1.843 -0.674 1.00 98.50 101 ASP A N 1
ATOM 731 C CA . ASP A 1 101 ? 2.006 3.169 -0.668 1.00 98.50 101 ASP A CA 1
ATOM 732 C C . ASP A 1 101 ? 1.658 3.614 0.757 1.00 98.50 101 ASP A C 1
ATOM 734 O O . ASP A 1 101 ? 1.768 2.840 1.709 1.00 98.50 101 ASP A O 1
ATOM 738 N N . ILE A 1 102 ? 1.289 4.891 0.902 1.00 98.25 102 ILE A N 1
ATOM 739 C CA . ILE A 1 102 ? 0.866 5.479 2.173 1.00 98.25 102 ILE A CA 1
ATOM 740 C C . ILE A 1 102 ? -0.647 5.661 2.161 1.00 98.25 102 ILE A C 1
ATOM 742 O O . ILE A 1 102 ? -1.189 6.385 1.326 1.00 98.25 102 ILE A O 1
ATOM 746 N N . THR A 1 103 ? -1.320 5.063 3.140 1.00 98.06 103 THR A N 1
ATOM 747 C CA . THR A 1 103 ? -2.741 5.279 3.406 1.00 98.06 103 THR A CA 1
ATOM 748 C C . THR A 1 103 ? -2.916 6.235 4.589 1.00 98.06 103 THR A C 1
ATOM 750 O O . THR A 1 103 ? -2.478 5.916 5.696 1.00 98.06 103 THR A O 1
ATOM 753 N N . PRO A 1 104 ? -3.551 7.403 4.393 1.00 95.31 104 PRO A N 1
ATOM 754 C CA . PRO A 1 104 ? -3.817 8.333 5.484 1.00 95.31 104 PRO A CA 1
ATOM 755 C C . PRO A 1 104 ? -4.965 7.899 6.411 1.00 95.31 104 PRO A C 1
ATOM 757 O O . PRO A 1 104 ? -5.951 7.310 5.950 1.00 95.31 104 PRO A O 1
ATOM 760 N N . PRO A 1 105 ? -4.945 8.285 7.699 1.00 89.75 105 PRO A N 1
ATOM 761 C CA . PRO A 1 105 ? -5.913 7.818 8.683 1.00 89.75 105 PRO A CA 1
ATOM 762 C C . PRO A 1 105 ? -7.327 8.368 8.526 1.00 89.75 105 PRO A C 1
ATOM 764 O O . PRO A 1 105 ? -8.278 7.773 9.030 1.00 89.75 105 PRO A O 1
ATOM 767 N N . GLN A 1 106 ? -7.499 9.475 7.803 1.00 80.50 106 GLN A N 1
ATOM 768 C CA . GLN A 1 106 ? -8.810 10.039 7.463 1.00 80.50 106 GLN A CA 1
ATOM 769 C C . GLN A 1 106 ? -9.630 9.174 6.488 1.00 80.50 106 GLN A C 1
ATOM 771 O O . GLN A 1 106 ? -10.757 9.535 6.137 1.00 80.50 106 GLN A O 1
ATOM 776 N N . ILE A 1 107 ? -9.051 8.078 5.997 1.00 76.94 107 ILE A N 1
ATOM 777 C CA . ILE A 1 107 ? -9.726 7.101 5.139 1.00 76.94 107 ILE A CA 1
ATOM 778 C C . ILE A 1 107 ? -10.205 5.892 5.962 1.00 76.94 107 ILE A C 1
ATOM 780 O O . ILE A 1 107 ? -11.063 5.141 5.512 1.00 76.94 107 ILE A O 1
ATOM 784 N N . TYR A 1 108 ? -9.740 5.739 7.206 1.00 67.50 108 TYR A N 1
ATOM 785 C CA . TYR A 1 108 ? -10.209 4.682 8.097 1.00 67.50 108 TYR A CA 1
ATOM 786 C C . TYR A 1 108 ? -11.591 5.013 8.670 1.00 67.50 108 TYR A C 1
ATOM 788 O O . TYR A 1 108 ? -11.840 6.129 9.137 1.00 67.50 108 TYR A O 1
ATOM 796 N N . HIS A 1 109 ? -12.454 4.004 8.779 1.00 55.38 109 HIS A N 1
ATOM 797 C CA . HIS A 1 109 ? -13.533 4.055 9.760 1.00 55.38 109 HIS A CA 1
ATOM 798 C C . HIS A 1 109 ? -12.914 3.819 11.144 1.00 55.38 109 HIS A C 1
ATOM 800 O O . HIS A 1 109 ? -12.505 2.708 11.475 1.00 55.38 109 HIS A O 1
ATOM 806 N N . ARG A 1 110 ? -12.796 4.876 11.962 1.00 46.31 110 ARG A N 1
ATOM 807 C CA . ARG A 1 110 ? -12.290 4.756 13.340 1.00 46.31 110 ARG A CA 1
ATOM 808 C C . ARG A 1 110 ? -13.217 3.856 14.158 1.00 46.31 110 ARG A C 1
ATOM 810 O O . ARG A 1 110 ? -14.284 4.292 14.578 1.00 46.31 110 ARG A O 1
ATOM 817 N N . TYR A 1 111 ? -12.776 2.639 14.462 1.00 44.78 111 TYR A N 1
ATOM 818 C CA . TYR A 1 111 ? -13.343 1.869 15.565 1.00 44.78 111 TYR A CA 1
ATOM 819 C C . TYR A 1 111 ? -12.698 2.308 16.880 1.00 44.78 111 TYR A C 1
ATOM 821 O O . TYR A 1 111 ? -11.488 2.194 17.077 1.00 44.78 111 TYR A O 1
ATOM 829 N N . HIS A 1 112 ? -13.519 2.803 17.807 1.00 40.56 112 HIS A N 1
ATOM 830 C CA . HIS A 1 112 ? -13.132 2.928 19.206 1.00 40.56 112 HIS A CA 1
ATOM 831 C C . HIS A 1 112 ? -12.926 1.518 19.786 1.00 40.56 112 HIS A C 1
ATOM 833 O O . HIS A 1 112 ? -13.824 0.682 19.751 1.00 40.56 112 HIS A O 1
ATOM 839 N N . HIS A 1 113 ? -11.740 1.274 20.342 1.00 38.91 113 HIS A N 1
ATOM 840 C CA . HIS A 1 113 ? -11.187 0.011 20.864 1.00 38.91 113 HIS A CA 1
ATOM 841 C C . HIS A 1 113 ? -12.032 -0.733 21.943 1.00 38.91 113 HIS A C 1
ATOM 843 O O . HIS A 1 113 ? -11.545 -1.664 22.579 1.00 38.91 113 HIS A O 1
ATOM 849 N N . ARG A 1 114 ? -13.287 -0.359 22.227 1.00 32.62 114 ARG A N 1
ATOM 850 C CA . ARG A 1 114 ? -14.030 -0.883 23.391 1.00 32.62 114 ARG A CA 1
ATOM 851 C C . ARG A 1 114 ? -14.919 -2.106 23.158 1.00 32.62 114 ARG A C 1
ATOM 853 O O . ARG A 1 114 ? -15.228 -2.767 24.141 1.00 32.62 114 ARG A O 1
ATOM 860 N N . GLU A 1 115 ? -15.308 -2.457 21.933 1.00 35.22 115 GLU A N 1
ATOM 861 C CA . GLU A 1 115 ? -16.412 -3.431 21.771 1.00 35.22 115 GLU A CA 1
ATOM 862 C C . GLU A 1 115 ? -16.020 -4.859 21.365 1.00 35.22 115 GLU A C 1
ATOM 864 O O . GLU A 1 115 ? -16.824 -5.775 21.525 1.00 35.22 115 GLU A O 1
ATOM 869 N N . TRP A 1 116 ? -14.791 -5.106 20.905 1.00 42.78 116 TRP A N 1
ATOM 870 C CA . TRP A 1 116 ? -14.428 -6.440 20.399 1.00 42.78 116 TRP A CA 1
ATOM 871 C C . TRP A 1 116 ? -14.071 -7.467 21.487 1.00 42.78 116 TRP A C 1
ATOM 873 O O . TRP A 1 116 ? -14.299 -8.659 21.296 1.00 42.78 116 TRP A O 1
ATOM 883 N N . TYR A 1 117 ? -13.580 -7.037 22.655 1.00 36.72 117 TYR A N 1
ATOM 884 C CA . TYR A 1 117 ? -13.219 -7.970 23.736 1.00 36.72 117 TYR A CA 1
ATOM 885 C C . TYR A 1 117 ? -14.428 -8.516 24.518 1.00 36.72 117 TYR A C 1
ATOM 887 O O . TYR A 1 117 ? -14.341 -9.596 25.093 1.00 36.72 117 TYR A O 1
ATOM 895 N N . ASN A 1 118 ? -15.578 -7.831 24.496 1.00 34.31 118 ASN A N 1
ATOM 896 C CA . ASN A 1 118 ? -16.750 -8.223 25.293 1.00 34.31 118 ASN A CA 1
ATOM 897 C C . ASN A 1 118 ? -17.651 -9.283 24.636 1.00 34.31 118 ASN A C 1
ATOM 899 O O . ASN A 1 118 ? -18.631 -9.699 25.246 1.00 34.31 118 ASN A O 1
ATOM 903 N N . LYS A 1 119 ? -17.338 -9.758 23.422 1.00 38.38 119 LYS A N 1
ATOM 904 C CA . LYS A 1 119 ? -18.126 -10.805 22.741 1.00 38.38 119 LYS A CA 1
ATOM 905 C C . LYS A 1 119 ? -17.564 -12.229 22.874 1.00 38.38 119 LYS A C 1
ATOM 907 O O . LYS A 1 119 ? -18.057 -13.127 22.203 1.00 38.38 119 LYS A O 1
ATOM 912 N N . LYS A 1 120 ? -16.568 -12.465 23.739 1.00 37.88 120 LYS A N 1
ATOM 913 C CA . LYS A 1 120 ? -16.044 -13.819 24.035 1.00 37.88 120 LYS A CA 1
ATOM 914 C C . LYS A 1 120 ? -16.213 -14.277 25.491 1.00 37.88 120 LYS A C 1
ATOM 916 O O . LYS A 1 120 ? -15.570 -15.238 25.902 1.00 37.88 120 LYS A O 1
ATOM 921 N N . THR A 1 121 ? -17.118 -13.652 26.242 1.00 41.91 121 THR A N 1
ATOM 922 C CA . THR A 1 121 ? -17.470 -14.084 27.605 1.00 41.91 121 THR A CA 1
ATOM 923 C C . THR A 1 121 ? -18.987 -14.115 27.792 1.00 41.91 121 THR A C 1
ATOM 925 O O . THR A 1 121 ? -19.531 -13.354 28.584 1.00 41.91 121 THR A O 1
ATOM 928 N N . LEU A 1 122 ? -19.665 -14.982 27.035 1.00 37.34 122 LEU A N 1
ATOM 929 C CA . LEU A 1 122 ? -20.971 -15.558 27.372 1.00 37.34 122 LEU A CA 1
ATOM 930 C C . LEU A 1 122 ? -21.010 -17.000 26.865 1.00 37.34 122 LEU A C 1
ATOM 932 O O . LEU A 1 122 ? -20.633 -17.199 25.688 1.00 37.34 122 LEU A O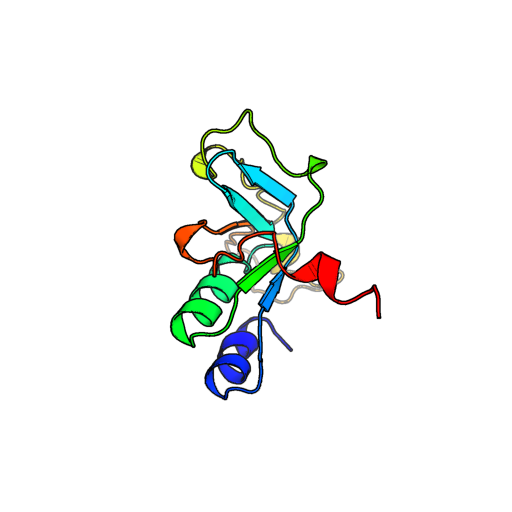 1
#

Sequence (122 aa):
ITDSMAGYFISRGEVDCVIVGADRIAANGDTANKIGTYTLAVLAKENGIPFYVAAPTTTIDLTLASGAQIPIEQRSPEEVTHIQGVAIAPEGIDVANPAFDITPPQIYHRYHHREWYNKKTL

Radius of gyration: 17.33 Å; chains: 1; bounding box: 36×29×52 Å

pLDDT: mean 90.31, std 18.52, range [32.62, 98.69]

Organism: NCBI:txid412755

InterPro domains:
  IPR000649 Initiation factor 2B-related [PF01008] (1-106)
  IPR037171 NagB/RpiA transferase-like [SSF100950] (1-106)
  IPR042529 Initiation factor 2B-like, C-terminal [G3DSA:3.40.50.10470] (1-111)